Protein AF-A0A2V9NDZ5-F1 (afdb_monomer)

Radius of gyration: 29.3 Å; Cα contacts (8 Å, |Δi|>4): 10; chains: 1; bounding box: 51×50×91 Å

pLDDT: mean 80.44, std 17.7, range [42.62, 98.31]

Nearest PDB structures (foldseek):
  4bl1-assembly1_A  TM=5.912E-01  e=5.928E+00  Homo sapiens

Solvent-accessible surface area (backbone atoms only — not comparable to full-atom values): 5731 Å² total; per-residue (Å²): 139,84,82,84,82,79,80,84,74,78,75,78,76,74,71,75,74,84,70,71,77,64,75,78,80,81,80,81,88,82,89,71,55,72,68,57,45,52,52,50,51,52,53,15,55,76,69,73,42,54,59,70,58,40,52,51,52,54,51,50,52,54,47,51,54,52,52,51,55,51,53,54,53,49,54,52,51,53,55,52,51,56,53,54,61,64,72,76,111

Mean predicted aligned error: 14.03 Å

Structure (mmCIF, N/CA/C/O backbone):
data_AF-A0A2V9NDZ5-F1
#
_entry.id   AF-A0A2V9NDZ5-F1
#
loop_
_atom_site.group_PDB
_atom_site.id
_atom_site.type_symbol
_atom_site.label_atom_id
_atom_site.label_alt_id
_atom_site.label_comp_id
_atom_site.label_asym_id
_atom_site.label_entity_id
_atom_site.label_seq_id
_atom_site.pdbx_PDB_ins_code
_atom_site.Cartn_x
_atom_site.Cartn_y
_atom_site.Cartn_z
_atom_site.occupancy
_atom_site.B_iso_or_equiv
_atom_site.auth_seq_id
_atom_site.auth_comp_id
_atom_site.auth_asym_id
_atom_site.auth_atom_id
_atom_site.pdbx_PDB_model_num
ATOM 1 N N . MET A 1 1 ? 16.785 -21.310 -67.428 1.00 42.62 1 MET A N 1
ATOM 2 C CA . MET A 1 1 ? 16.124 -19.990 -67.468 1.00 42.62 1 MET A CA 1
ATOM 3 C C . MET A 1 1 ? 14.895 -20.033 -66.576 1.00 42.62 1 MET A C 1
ATOM 5 O O . MET A 1 1 ? 14.068 -20.915 -66.742 1.00 42.62 1 MET A O 1
ATOM 9 N N . LEU A 1 2 ? 14.876 -19.148 -65.582 1.00 48.25 2 LEU A N 1
ATOM 10 C CA . LEU A 1 2 ? 13.862 -18.947 -64.536 1.00 48.25 2 LEU A CA 1
ATOM 11 C C . LEU A 1 2 ? 12.742 -1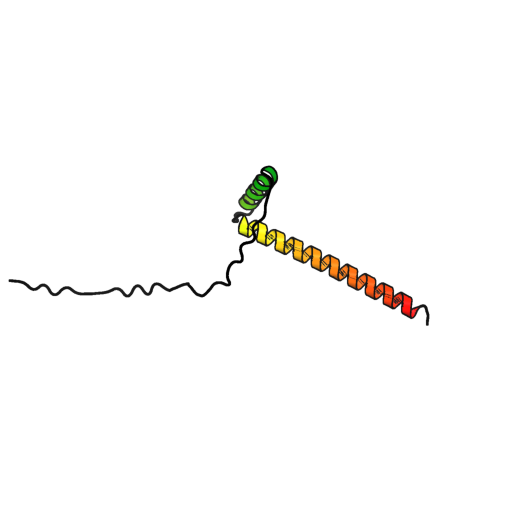8.016 -65.069 1.00 48.25 2 LEU A C 1
ATOM 13 O O . LEU A 1 2 ? 13.039 -17.234 -65.972 1.00 48.25 2 LEU A O 1
ATOM 17 N N . PRO A 1 3 ? 11.497 -18.063 -64.542 1.00 51.97 3 PRO A N 1
ATOM 18 C CA . PRO A 1 3 ? 11.267 -17.586 -63.177 1.00 51.97 3 PRO A CA 1
ATOM 19 C C . PRO A 1 3 ? 10.320 -18.436 -62.319 1.00 51.97 3 PRO A C 1
ATOM 21 O O . PRO A 1 3 ? 9.186 -18.727 -62.688 1.00 51.97 3 PRO A O 1
ATOM 24 N N . PHE A 1 4 ? 10.770 -18.734 -61.096 1.00 58.84 4 PHE A N 1
ATOM 25 C CA . PHE A 1 4 ? 9.878 -18.994 -59.971 1.00 58.84 4 PHE A CA 1
ATOM 26 C C . PHE A 1 4 ? 9.259 -17.663 -59.538 1.00 58.84 4 PHE A C 1
ATOM 28 O O . PHE A 1 4 ? 9.968 -16.739 -59.136 1.00 58.84 4 PHE A O 1
ATOM 35 N N . ALA A 1 5 ? 7.936 -17.561 -59.632 1.00 62.28 5 ALA A N 1
ATOM 36 C CA . ALA A 1 5 ? 7.189 -16.439 -59.089 1.00 62.28 5 ALA A CA 1
ATOM 37 C C . ALA A 1 5 ? 7.242 -16.486 -57.553 1.00 62.28 5 ALA A C 1
ATOM 39 O O . ALA A 1 5 ? 6.787 -17.443 -56.925 1.00 62.28 5 ALA A O 1
ATOM 40 N N . VAL A 1 6 ? 7.809 -15.448 -56.941 1.00 59.78 6 VAL A N 1
ATOM 41 C CA . VAL A 1 6 ? 7.837 -15.271 -55.487 1.00 59.78 6 VAL A CA 1
ATOM 42 C C . VAL A 1 6 ? 6.420 -14.936 -55.016 1.00 59.78 6 VAL A C 1
ATOM 44 O O . VAL A 1 6 ? 5.899 -13.863 -55.315 1.00 59.78 6 VAL A O 1
ATOM 47 N N . MET A 1 7 ? 5.777 -15.836 -54.264 1.00 57.81 7 MET A N 1
ATOM 48 C CA . MET A 1 7 ? 4.540 -15.499 -53.554 1.00 57.81 7 MET A CA 1
ATOM 49 C C . MET A 1 7 ? 4.852 -14.532 -52.403 1.00 57.81 7 MET A C 1
ATOM 51 O O . MET A 1 7 ? 5.279 -14.950 -51.328 1.00 57.81 7 MET A O 1
ATOM 55 N N . ALA A 1 8 ? 4.580 -13.243 -52.592 1.00 63.81 8 ALA A N 1
ATOM 56 C CA . ALA A 1 8 ? 4.509 -12.284 -51.496 1.00 63.81 8 ALA A CA 1
ATOM 57 C C . ALA A 1 8 ? 3.200 -12.489 -50.716 1.00 63.81 8 ALA A C 1
ATOM 59 O O . ALA A 1 8 ? 2.175 -11.883 -51.016 1.00 63.81 8 ALA A O 1
ATOM 60 N N . LYS A 1 9 ? 3.219 -13.358 -49.701 1.00 59.06 9 LYS A N 1
ATOM 61 C CA . LYS A 1 9 ? 2.196 -13.350 -48.647 1.00 59.06 9 LYS A CA 1
ATOM 62 C C . LYS A 1 9 ? 2.738 -12.548 -47.473 1.00 59.06 9 LYS A C 1
ATOM 64 O O . LYS A 1 9 ? 3.272 -13.105 -46.518 1.00 59.06 9 LYS A O 1
ATOM 69 N N . THR A 1 10 ? 2.613 -11.227 -47.547 1.00 57.91 10 THR A N 1
ATOM 70 C CA . THR A 1 10 ? 2.709 -10.367 -46.368 1.00 57.91 10 THR A CA 1
ATOM 71 C C . THR A 1 10 ? 1.553 -10.744 -45.454 1.00 57.91 10 THR A C 1
ATOM 73 O O . THR A 1 10 ? 0.420 -10.310 -45.642 1.00 57.91 10 THR A O 1
ATOM 76 N N . VAL A 1 11 ? 1.829 -11.601 -44.470 1.00 58.2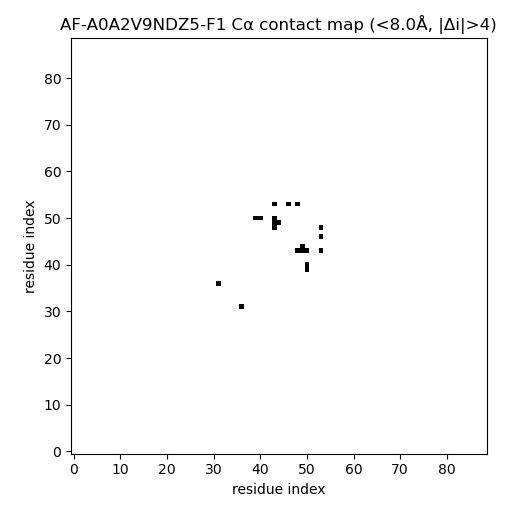2 11 VAL A N 1
ATOM 77 C CA . VAL A 1 11 ? 0.945 -11.767 -43.321 1.00 58.22 11 VAL A CA 1
ATOM 78 C C . VAL A 1 11 ? 0.837 -10.381 -42.718 1.00 58.22 11 VAL A C 1
ATOM 80 O O . VAL A 1 11 ? 1.801 -9.864 -42.152 1.00 58.22 11 VAL A O 1
ATOM 83 N N . THR A 1 12 ? -0.312 -9.741 -42.915 1.00 58.41 12 THR A N 1
ATOM 84 C CA . THR A 1 12 ? -0.665 -8.512 -42.227 1.00 58.41 12 THR A CA 1
ATOM 85 C C . THR A 1 12 ? -0.662 -8.858 -40.746 1.00 58.41 12 THR A C 1
ATOM 87 O O . THR A 1 12 ? -1.655 -9.324 -40.187 1.00 58.41 12 THR A O 1
ATOM 90 N N . SER A 1 13 ? 0.497 -8.688 -40.107 1.00 51.50 13 SER A N 1
ATOM 91 C CA . SER A 1 13 ? 0.592 -8.594 -38.666 1.00 51.50 13 SER A CA 1
ATOM 92 C C . SER A 1 13 ? -0.210 -7.358 -38.330 1.00 51.50 13 SER A C 1
ATOM 94 O O . SER A 1 13 ? 0.277 -6.227 -38.349 1.00 51.50 13 SER A O 1
ATOM 96 N N . THR A 1 14 ? -1.495 -7.580 -38.085 1.00 57.72 14 THR A N 1
ATOM 97 C CA . THR A 1 14 ? -2.349 -6.630 -37.405 1.00 57.72 14 THR A CA 1
ATOM 98 C C . THR A 1 14 ? -1.825 -6.633 -35.978 1.00 57.72 14 THR A C 1
ATOM 100 O O . THR A 1 14 ? -2.406 -7.238 -35.076 1.00 57.72 14 THR A O 1
ATOM 103 N N . ALA A 1 15 ? -0.648 -6.029 -35.789 1.00 53.06 15 ALA A N 1
ATOM 104 C CA . ALA A 1 15 ? -0.125 -5.652 -34.505 1.00 53.06 15 ALA A CA 1
ATOM 105 C C . ALA A 1 15 ? -1.192 -4.726 -33.945 1.00 53.06 15 ALA A C 1
ATOM 107 O O . ALA A 1 15 ? -1.286 -3.548 -34.288 1.00 53.06 15 ALA A O 1
ATOM 108 N N . ARG A 1 16 ? -2.083 -5.335 -33.165 1.00 58.56 16 ARG A N 1
ATOM 109 C CA . ARG A 1 16 ? -3.116 -4.706 -32.371 1.00 58.56 16 ARG A CA 1
ATOM 110 C C . ARG A 1 16 ? -2.369 -3.690 -31.524 1.00 58.56 16 ARG A C 1
ATOM 112 O O . ARG A 1 16 ? -1.849 -4.043 -30.468 1.00 58.56 16 ARG A O 1
ATOM 119 N N . ARG A 1 17 ? -2.252 -2.456 -32.026 1.00 55.06 17 ARG A N 1
ATOM 120 C CA . ARG A 1 17 ? -1.701 -1.308 -31.314 1.00 55.06 17 ARG A CA 1
ATOM 121 C C . ARG A 1 17 ? -2.589 -1.107 -30.092 1.00 55.06 17 ARG A C 1
ATOM 123 O O . ARG A 1 17 ? -3.518 -0.306 -30.094 1.00 55.06 17 ARG A O 1
ATOM 130 N N . ARG A 1 18 ? -2.314 -1.851 -29.018 1.00 58.16 18 ARG A N 1
ATOM 131 C CA . ARG A 1 18 ? -2.718 -1.523 -27.652 1.00 58.16 18 ARG A CA 1
ATOM 132 C C . ARG A 1 18 ? -1.869 -0.335 -27.201 1.00 58.16 18 ARG A C 1
ATOM 134 O O . ARG A 1 1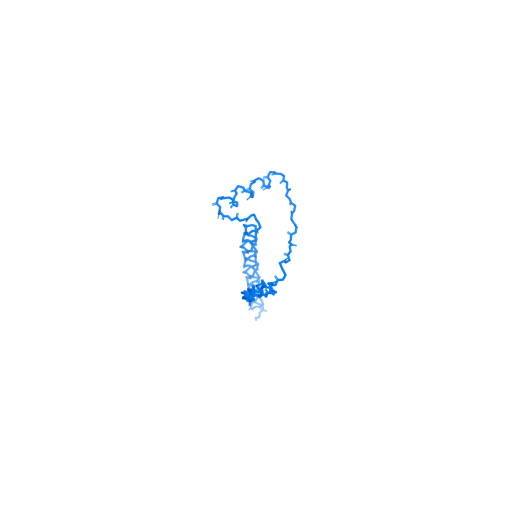8 ? -1.147 -0.401 -26.222 1.00 58.16 18 ARG A O 1
ATOM 141 N N . SER A 1 19 ? -1.953 0.756 -27.946 1.00 53.59 19 SER A N 1
ATOM 142 C CA . SER A 1 19 ? -1.622 2.089 -27.474 1.00 53.59 19 SER A CA 1
ATOM 143 C C . SER A 1 19 ? -2.912 2.903 -27.488 1.00 53.59 19 SER A C 1
ATOM 145 O O . SER A 1 19 ? -2.950 4.043 -27.941 1.00 53.59 19 SER A O 1
ATOM 147 N N . ARG A 1 20 ? -4.010 2.307 -27.000 1.00 52.00 20 ARG A N 1
ATOM 148 C CA . ARG A 1 20 ? -5.046 3.114 -26.365 1.00 52.00 20 ARG A CA 1
ATOM 149 C C . ARG A 1 20 ? -4.376 3.678 -25.132 1.00 52.00 20 ARG A C 1
ATOM 151 O O . ARG A 1 20 ? -4.235 2.951 -24.159 1.00 52.00 20 ARG A O 1
ATOM 158 N N . LEU A 1 21 ? -3.844 4.886 -25.292 1.00 51.44 21 LEU A N 1
ATOM 159 C CA . LEU A 1 21 ? -3.664 5.932 -24.297 1.00 51.44 21 LEU A CA 1
ATOM 160 C C . LEU A 1 21 ? -4.207 5.518 -22.920 1.00 51.44 21 LEU A C 1
ATOM 162 O O . LEU A 1 21 ? -5.299 5.910 -22.520 1.00 51.44 21 LEU A O 1
ATOM 166 N N . SER A 1 22 ? -3.485 4.649 -22.215 1.00 58.62 22 SER A N 1
ATOM 167 C CA . SER A 1 22 ? -3.792 4.374 -20.820 1.00 58.62 22 SER A CA 1
ATOM 168 C C . SER A 1 22 ? -3.522 5.692 -20.106 1.00 58.62 22 SER A C 1
ATOM 170 O O . SER A 1 22 ? -2.450 6.258 -20.360 1.00 58.62 22 SER A O 1
ATOM 172 N N . PRO A 1 23 ? -4.473 6.214 -19.307 1.00 53.94 23 PRO A N 1
ATOM 173 C CA . PRO A 1 23 ? -4.336 7.517 -18.666 1.00 53.94 23 PRO A CA 1
ATOM 174 C C . PRO A 1 23 ? -2.953 7.566 -18.035 1.00 53.94 23 PRO A C 1
ATOM 176 O O . PRO A 1 23 ? -2.553 6.586 -17.397 1.00 53.94 23 PRO A O 1
ATOM 179 N N . SER A 1 24 ? -2.182 8.610 -18.358 1.00 58.34 24 SER A N 1
ATOM 180 C CA . SER A 1 24 ? -0.753 8.636 -18.062 1.00 58.34 24 SER A CA 1
ATOM 181 C C . SER A 1 24 ? -0.558 8.233 -16.606 1.00 58.34 24 SER A C 1
ATOM 183 O O . SER A 1 24 ? -1.142 8.821 -15.693 1.00 58.34 24 SER A O 1
ATOM 185 N N . LYS A 1 25 ? 0.173 7.137 -16.391 1.00 67.00 25 LYS A N 1
ATOM 186 C CA . LYS A 1 25 ? 0.496 6.687 -15.043 1.00 67.00 25 LYS A CA 1
ATOM 187 C C . LYS A 1 25 ? 1.370 7.787 -14.455 1.00 67.00 25 LYS A C 1
ATOM 189 O O . LYS A 1 25 ? 2.558 7.846 -14.760 1.00 67.00 25 LYS A O 1
ATOM 194 N N . LYS A 1 26 ? 0.773 8.707 -13.696 1.00 80.94 26 LYS A N 1
ATOM 195 C CA . LYS A 1 26 ? 1.525 9.706 -12.943 1.00 80.94 26 LYS A CA 1
ATOM 196 C C . LYS A 1 26 ? 2.328 8.928 -11.910 1.00 80.94 26 LYS A C 1
ATOM 198 O O . LYS A 1 26 ? 1.754 8.318 -11.012 1.00 80.94 26 LYS A O 1
ATOM 203 N N . ALA A 1 27 ? 3.637 8.863 -12.116 1.00 82.25 27 ALA A N 1
ATO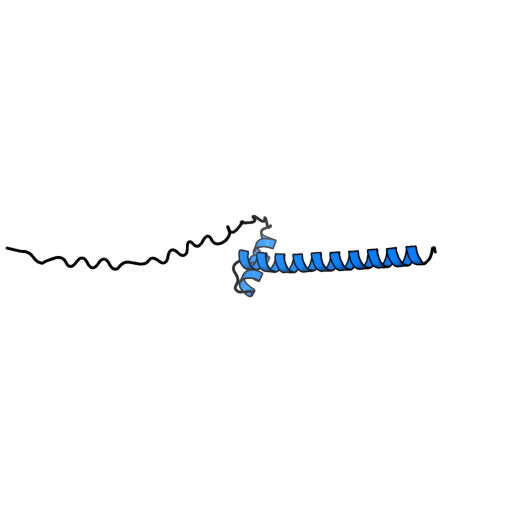M 204 C CA . ALA A 1 27 ? 4.532 8.208 -11.184 1.00 82.25 27 ALA A CA 1
ATOM 205 C C . ALA A 1 27 ? 4.741 9.132 -9.981 1.00 82.25 27 ALA A C 1
ATOM 207 O O . ALA A 1 27 ? 5.125 10.288 -10.148 1.00 82.25 27 ALA A O 1
ATOM 208 N N . THR A 1 28 ? 4.492 8.612 -8.783 1.00 87.12 28 THR A N 1
ATOM 209 C CA . THR A 1 28 ? 4.836 9.283 -7.528 1.00 87.12 28 THR A CA 1
ATOM 210 C C . THR A 1 28 ? 6.147 8.697 -7.028 1.00 87.12 28 THR A C 1
ATOM 212 O O . THR A 1 28 ? 6.263 7.480 -6.879 1.00 87.12 28 THR A O 1
ATOM 215 N N . LEU A 1 29 ? 7.135 9.555 -6.784 1.00 9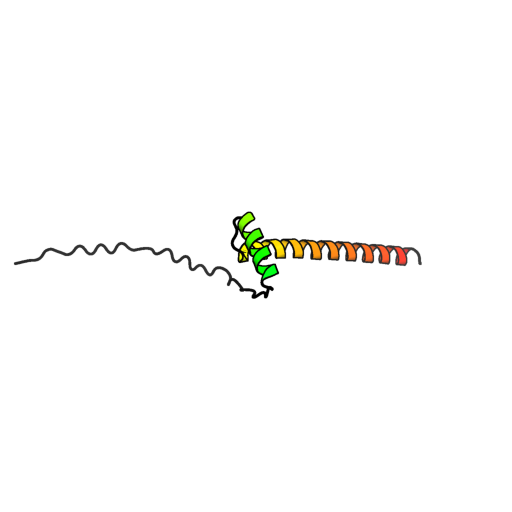1.62 29 LEU A N 1
ATOM 216 C CA . LEU A 1 29 ? 8.390 9.168 -6.145 1.00 91.62 29 LEU A CA 1
ATOM 217 C C . LEU A 1 29 ? 8.240 9.334 -4.632 1.00 91.62 29 LEU A C 1
ATOM 219 O O . LEU A 1 29 ? 7.771 10.370 -4.168 1.00 91.62 29 LEU A O 1
ATOM 223 N N . VAL A 1 30 ? 8.626 8.305 -3.881 1.00 91.56 30 VAL A N 1
ATOM 224 C CA . VAL A 1 30 ? 8.591 8.284 -2.414 1.00 91.56 30 VAL A CA 1
ATOM 225 C C . VAL A 1 30 ? 9.939 7.776 -1.923 1.00 91.56 30 VAL A C 1
ATOM 227 O O . VAL A 1 30 ? 10.502 6.848 -2.508 1.00 91.56 30 VAL A O 1
ATOM 230 N N . TYR A 1 31 ? 10.453 8.398 -0.869 1.00 95.25 31 TYR A N 1
ATOM 231 C CA . TYR A 1 31 ? 11.721 8.036 -0.252 1.00 95.25 31 TYR A CA 1
ATOM 232 C C . TYR A 1 31 ? 11.465 7.180 0.984 1.00 95.25 31 TYR A C 1
ATOM 234 O O . TYR A 1 31 ? 10.549 7.461 1.753 1.00 95.25 31 TYR A O 1
ATOM 242 N N . PHE A 1 32 ? 12.288 6.151 1.153 1.00 95.19 32 PHE A N 1
ATOM 243 C CA . PHE A 1 32 ? 12.284 5.258 2.303 1.00 95.19 32 PHE A CA 1
ATOM 244 C C . PHE A 1 32 ? 13.706 5.151 2.834 1.00 95.19 32 PHE A C 1
ATOM 246 O O . PHE A 1 32 ? 14.669 5.194 2.063 1.00 95.19 32 PHE A O 1
ATOM 253 N N . THR A 1 33 ? 13.832 4.951 4.136 1.00 98.31 33 THR A N 1
ATOM 254 C CA . THR A 1 33 ? 15.043 4.373 4.712 1.00 98.31 33 THR A CA 1
ATOM 255 C C . THR A 1 33 ? 15.208 2.926 4.241 1.00 98.31 33 THR A C 1
ATOM 257 O O . THR A 1 33 ? 14.273 2.290 3.743 1.00 98.31 33 THR A O 1
ATOM 260 N N . GLU A 1 34 ? 16.405 2.371 4.412 1.00 98.00 34 GLU A N 1
ATOM 261 C CA . GLU A 1 34 ? 16.673 0.980 4.039 1.00 98.00 34 GLU A CA 1
ATOM 262 C C . GLU A 1 34 ? 15.777 -0.005 4.808 1.00 98.00 34 GLU A C 1
ATOM 264 O O . GLU A 1 34 ? 15.213 -0.924 4.215 1.00 98.00 34 GLU A O 1
ATOM 269 N N . GLN A 1 35 ? 15.576 0.235 6.107 1.00 98.06 35 GLN A N 1
ATOM 270 C CA . GLN A 1 35 ? 14.732 -0.600 6.966 1.00 98.06 35 GLN A CA 1
ATOM 271 C C . GLN A 1 35 ? 13.263 -0.568 6.522 1.00 98.06 35 GLN A C 1
ATOM 273 O O . GLN A 1 35 ? 12.635 -1.618 6.371 1.00 98.06 35 GLN A O 1
ATOM 278 N N . GLU A 1 36 ? 12.722 0.621 6.243 1.00 97.62 36 GLU A N 1
ATOM 279 C CA . GLU A 1 36 ? 11.355 0.767 5.730 1.00 97.62 36 GLU A CA 1
ATOM 280 C C . GLU A 1 36 ? 11.197 0.079 4.373 1.00 97.62 36 GLU A C 1
ATOM 282 O O . GLU A 1 36 ? 10.198 -0.601 4.133 1.00 97.62 36 GLU A O 1
ATOM 287 N N . ARG A 1 37 ? 12.198 0.194 3.490 1.00 97.00 37 ARG A N 1
ATOM 288 C CA . ARG A 1 37 ? 12.157 -0.459 2.182 1.00 97.00 37 ARG A CA 1
ATOM 289 C C . ARG A 1 37 ? 12.132 -1.980 2.304 1.00 97.00 37 ARG A C 1
ATOM 291 O O . ARG A 1 37 ? 11.339 -2.620 1.619 1.00 97.00 37 ARG A O 1
ATOM 298 N N . GLN A 1 38 ? 12.962 -2.554 3.172 1.00 97.94 38 GLN A N 1
ATOM 299 C CA . GLN A 1 38 ? 12.984 -3.999 3.405 1.00 97.94 38 GLN A CA 1
ATOM 300 C C . GLN A 1 38 ? 11.635 -4.505 3.930 1.00 97.94 38 GLN A C 1
ATOM 302 O O . GLN A 1 38 ? 11.137 -5.522 3.446 1.00 97.94 38 GLN A O 1
ATOM 307 N N . LEU A 1 39 ? 11.016 -3.774 4.861 1.00 97.94 39 LEU A N 1
ATOM 308 C CA . LEU A 1 39 ? 9.691 -4.101 5.390 1.00 97.94 39 LEU A CA 1
ATOM 309 C C . LEU A 1 39 ? 8.630 -4.076 4.282 1.00 97.94 39 LEU A C 1
ATOM 311 O O . LEU A 1 39 ? 7.884 -5.042 4.114 1.00 97.94 39 LEU A O 1
ATOM 315 N N . VAL A 1 40 ? 8.590 -3.002 3.487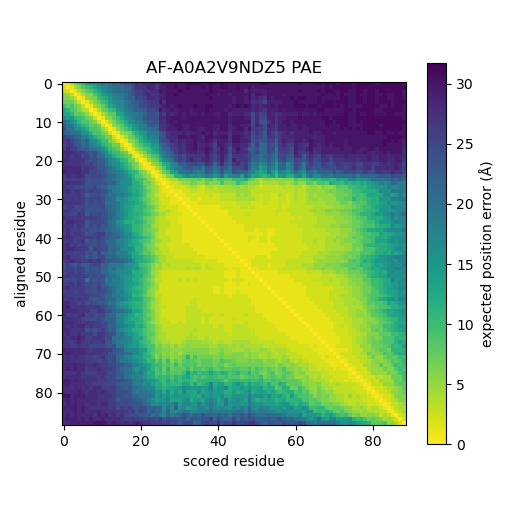 1.00 96.88 40 VAL A N 1
ATOM 316 C CA . VAL A 1 40 ? 7.639 -2.859 2.373 1.00 96.88 40 VAL A CA 1
ATOM 317 C C . VAL A 1 40 ? 7.841 -3.953 1.321 1.00 96.88 40 VAL A C 1
ATOM 319 O O . VAL A 1 40 ? 6.863 -4.517 0.830 1.00 96.88 40 VAL A O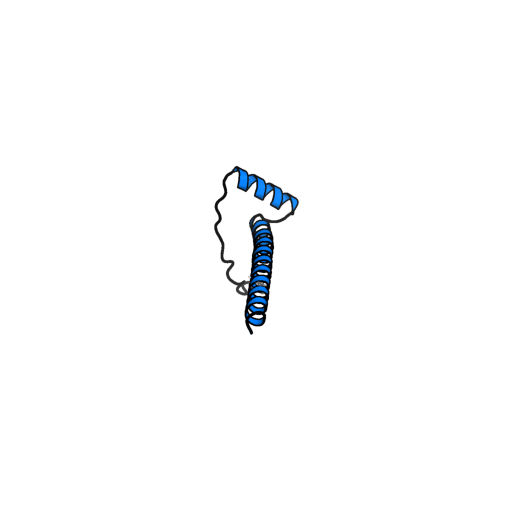 1
ATOM 322 N N . ASP A 1 41 ? 9.088 -4.299 0.998 1.00 97.31 41 ASP A N 1
ATOM 323 C CA . ASP A 1 41 ? 9.400 -5.355 0.033 1.00 97.31 41 ASP A CA 1
ATOM 324 C C . ASP A 1 41 ? 8.955 -6.738 0.536 1.00 97.31 41 ASP A C 1
ATOM 326 O O . ASP A 1 41 ? 8.409 -7.527 -0.240 1.00 97.31 41 ASP A O 1
ATOM 330 N N . GLN A 1 42 ? 9.140 -7.039 1.825 1.00 97.94 42 GLN A N 1
ATOM 331 C CA . GLN A 1 42 ? 8.645 -8.278 2.433 1.00 97.94 42 GLN A CA 1
ATOM 332 C C . GLN A 1 42 ? 7.114 -8.344 2.403 1.00 97.94 42 GLN A C 1
ATOM 334 O O . GLN A 1 42 ? 6.555 -9.351 1.965 1.00 97.94 42 GLN A O 1
ATOM 339 N N . ALA A 1 43 ? 6.433 -7.263 2.787 1.00 97.62 43 ALA A N 1
ATOM 340 C CA . ALA A 1 43 ? 4.975 -7.194 2.768 1.00 97.62 43 ALA A CA 1
ATOM 341 C C . ALA A 1 43 ? 4.408 -7.350 1.344 1.00 97.62 43 ALA A C 1
ATOM 343 O O . ALA A 1 43 ? 3.504 -8.154 1.116 1.00 97.62 43 ALA A O 1
ATOM 344 N N . ALA A 1 44 ? 4.998 -6.672 0.353 1.00 97.56 44 ALA A N 1
ATOM 345 C CA . ALA A 1 44 ? 4.594 -6.795 -1.047 1.00 97.56 44 ALA A CA 1
ATOM 346 C C . ALA A 1 44 ? 4.768 -8.227 -1.587 1.00 97.56 44 ALA A C 1
ATOM 348 O O . ALA A 1 44 ? 3.929 -8.711 -2.355 1.00 97.56 44 ALA A O 1
ATOM 349 N N . ARG A 1 45 ? 5.833 -8.928 -1.166 1.00 97.62 45 ARG A N 1
ATOM 350 C CA . ARG A 1 45 ? 6.064 -10.341 -1.511 1.00 97.62 45 ARG A CA 1
ATOM 351 C C . ARG A 1 45 ? 5.001 -11.260 -0.915 1.00 97.62 45 ARG A C 1
ATOM 353 O O . ARG A 1 45 ? 4.517 -12.133 -1.633 1.00 97.62 45 ARG A O 1
ATOM 360 N N . LEU A 1 46 ? 4.625 -11.059 0.350 1.00 98.00 46 LEU A N 1
ATOM 361 C CA . LEU A 1 46 ? 3.567 -11.838 1.007 1.00 98.00 46 LEU A CA 1
ATOM 362 C C . LEU A 1 46 ? 2.217 -11.667 0.295 1.00 98.00 46 LEU A C 1
ATOM 364 O O . LEU A 1 46 ? 1.522 -12.647 0.044 1.00 98.00 46 LEU A O 1
ATOM 368 N N . GLU A 1 47 ? 1.915 -10.445 -0.141 1.00 96.06 47 GLU A N 1
ATOM 369 C CA . GLU A 1 47 ? 0.729 -10.099 -0.936 1.00 96.06 47 GLU A CA 1
ATOM 370 C C . GLU A 1 47 ? 0.795 -10.561 -2.405 1.00 96.06 47 GLU A C 1
ATOM 372 O O . GLU A 1 47 ? -0.176 -10.416 -3.147 1.00 96.06 47 GLU A O 1
ATOM 377 N N . ARG A 1 48 ? 1.933 -11.109 -2.862 1.00 96.69 48 ARG A N 1
ATOM 378 C CA . ARG A 1 48 ? 2.192 -11.484 -4.267 1.00 96.69 48 ARG A CA 1
ATOM 379 C C . ARG A 1 48 ? 1.951 -10.330 -5.254 1.00 96.69 48 ARG A C 1
ATOM 381 O O . ARG A 1 48 ? 1.458 -10.538 -6.365 1.00 96.69 48 ARG A O 1
ATOM 388 N N . ARG A 1 49 ? 2.305 -9.103 -4.863 1.00 93.94 49 ARG A N 1
ATOM 389 C CA . ARG A 1 49 ? 2.110 -7.876 -5.656 1.00 93.94 49 ARG A CA 1
ATOM 390 C C . ARG A 1 49 ? 3.437 -7.189 -5.958 1.00 93.94 49 ARG A C 1
ATOM 392 O O . ARG A 1 49 ? 4.424 -7.352 -5.247 1.00 93.94 49 ARG A O 1
ATOM 399 N N . SER A 1 50 ? 3.459 -6.368 -7.012 1.00 95.69 50 SER A N 1
ATOM 400 C CA . SER A 1 50 ? 4.565 -5.426 -7.196 1.00 95.69 50 SER A CA 1
ATOM 401 C C . SER A 1 50 ? 4.545 -4.381 -6.081 1.00 95.69 50 SER A C 1
ATOM 403 O O . SER A 1 50 ? 3.476 -3.981 -5.623 1.00 95.69 50 SER A O 1
ATOM 405 N N . ILE A 1 51 ? 5.717 -3.874 -5.705 1.00 94.69 51 ILE A N 1
ATOM 406 C CA . ILE A 1 51 ? 5.868 -2.852 -4.655 1.00 94.69 51 ILE A CA 1
ATOM 407 C C . ILE A 1 51 ? 5.008 -1.619 -4.948 1.00 94.69 51 ILE A C 1
ATOM 409 O O . ILE A 1 51 ? 4.311 -1.118 -4.074 1.00 94.69 51 ILE A O 1
ATOM 413 N N . SER A 1 52 ? 4.980 -1.172 -6.206 1.00 93.06 52 SER A N 1
ATOM 414 C CA . SER A 1 52 ? 4.142 -0.049 -6.634 1.00 93.06 52 SER A CA 1
ATOM 415 C C . SER A 1 52 ? 2.645 -0.310 -6.453 1.00 93.06 52 SER A C 1
ATOM 417 O O . SER A 1 52 ? 1.926 0.579 -6.009 1.00 93.06 52 SER A O 1
ATOM 419 N N . SER A 1 53 ? 2.170 -1.520 -6.771 1.00 94.12 53 SER A N 1
ATOM 420 C CA . SER A 1 53 ? 0.763 -1.890 -6.587 1.00 94.12 53 SER A CA 1
ATOM 421 C C . SER A 1 53 ? 0.418 -2.048 -5.112 1.00 94.12 53 SER A C 1
ATOM 423 O O . SER A 1 53 ? -0.676 -1.664 -4.713 1.00 94.12 53 SER A O 1
ATOM 425 N N . PHE A 1 54 ? 1.330 -2.617 -4.327 1.00 96.38 54 PHE A N 1
ATOM 426 C CA . PHE A 1 54 ? 1.171 -2.775 -2.890 1.00 96.38 54 PHE A CA 1
ATOM 427 C C . PHE A 1 54 ? 1.028 -1.408 -2.211 1.00 96.38 54 PHE A C 1
ATOM 429 O O . PHE A 1 54 ? 0.007 -1.144 -1.582 1.00 96.38 54 PHE A O 1
ATOM 436 N N . ILE A 1 55 ? 1.985 -0.501 -2.438 1.00 95.69 55 ILE A N 1
ATOM 437 C CA . ILE A 1 55 ? 1.955 0.856 -1.877 1.00 95.69 55 ILE A CA 1
ATOM 438 C C . ILE A 1 55 ? 0.686 1.594 -2.313 1.00 95.69 55 ILE A C 1
ATOM 440 O O . ILE A 1 55 ? 0.017 2.189 -1.477 1.00 95.69 55 ILE A O 1
ATOM 444 N N . ALA A 1 56 ? 0.328 1.544 -3.600 1.00 94.12 56 ALA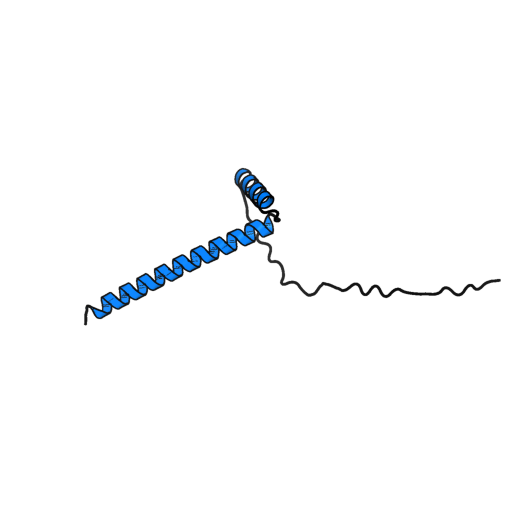 A N 1
ATOM 445 C CA . ALA A 1 56 ? -0.857 2.239 -4.098 1.00 94.12 56 ALA A CA 1
ATOM 446 C C . ALA A 1 56 ? -2.141 1.785 -3.388 1.00 94.12 56 ALA A C 1
ATOM 448 O O . ALA A 1 56 ? -2.938 2.629 -2.989 1.00 94.12 56 ALA A O 1
ATOM 449 N N . ASN A 1 57 ? -2.323 0.477 -3.193 1.00 95.00 57 ASN A N 1
ATOM 450 C CA . ASN A 1 57 ? -3.515 -0.055 -2.535 1.00 95.00 57 ASN A CA 1
ATOM 451 C C . ASN A 1 57 ? -3.593 0.373 -1.066 1.00 95.00 57 ASN A C 1
ATOM 453 O O . ASN A 1 57 ? -4.616 0.904 -0.646 1.00 95.00 57 ASN A O 1
ATOM 457 N N . ILE A 1 58 ? -2.496 0.212 -0.321 1.00 95.69 58 ILE A N 1
ATOM 458 C CA . ILE A 1 58 ? -2.437 0.581 1.100 1.00 95.69 58 ILE A CA 1
ATOM 459 C C . ILE A 1 58 ? -2.660 2.086 1.290 1.00 95.69 58 ILE A C 1
ATOM 461 O O . ILE A 1 58 ? -3.373 2.503 2.198 1.00 95.69 58 I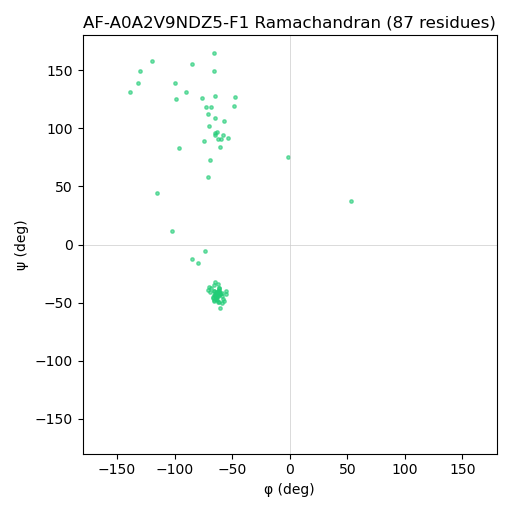LE A O 1
ATOM 465 N N . VAL A 1 59 ? -2.089 2.921 0.417 1.00 95.69 59 VAL A N 1
ATOM 466 C CA . VAL A 1 59 ? -2.276 4.378 0.477 1.00 95.69 59 VAL A CA 1
ATOM 467 C C . VAL A 1 59 ? -3.727 4.766 0.196 1.00 95.69 59 VAL A C 1
ATOM 469 O O . VAL A 1 59 ? -4.242 5.662 0.861 1.00 95.69 59 VAL A O 1
ATOM 472 N N . ILE A 1 60 ? -4.393 4.111 -0.760 1.00 96.19 60 ILE A N 1
ATOM 473 C CA . ILE A 1 60 ? -5.814 4.360 -1.051 1.00 96.19 60 ILE A CA 1
ATOM 474 C C . ILE A 1 60 ? -6.675 3.998 0.158 1.00 96.19 60 ILE A C 1
ATOM 476 O O . ILE A 1 60 ? -7.500 4.808 0.571 1.00 96.19 60 ILE A O 1
ATOM 480 N N . GLU A 1 61 ? -6.450 2.822 0.741 1.00 96.62 61 GLU A N 1
ATOM 481 C CA . GLU A 1 61 ? -7.176 2.355 1.923 1.00 96.62 61 GLU A CA 1
ATOM 482 C C . GLU A 1 61 ? -6.995 3.320 3.100 1.00 96.62 61 GLU A C 1
ATOM 484 O O . GLU A 1 61 ? -7.970 3.826 3.650 1.00 96.62 61 GLU A O 1
ATOM 489 N N . ALA A 1 62 ? -5.749 3.689 3.411 1.00 97.25 62 ALA A N 1
ATOM 490 C CA . ALA A 1 62 ? -5.452 4.641 4.475 1.00 97.25 62 ALA A CA 1
ATOM 491 C C . ALA A 1 62 ? -6.059 6.033 4.215 1.00 97.25 62 ALA A C 1
ATOM 493 O O . ALA A 1 62 ? -6.504 6.705 5.151 1.00 97.25 62 ALA A O 1
ATOM 494 N N . ALA A 1 63 ? -6.077 6.489 2.959 1.00 97.12 63 ALA A N 1
ATOM 495 C CA . ALA A 1 63 ? -6.664 7.771 2.589 1.00 97.12 63 ALA A CA 1
ATOM 496 C C . ALA A 1 63 ? -8.187 7.775 2.781 1.00 97.12 63 ALA A C 1
ATOM 498 O O . ALA A 1 63 ? -8.716 8.728 3.360 1.00 97.12 63 ALA A O 1
ATOM 499 N N . ASP A 1 64 ? -8.877 6.722 2.342 1.00 97.31 64 ASP A N 1
ATOM 500 C CA . ASP A 1 64 ? -10.327 6.581 2.505 1.00 97.31 64 ASP A CA 1
ATOM 501 C C . ASP A 1 64 ? -10.728 6.583 3.987 1.00 97.31 64 ASP A C 1
ATOM 503 O O . ASP A 1 64 ? -11.623 7.316 4.420 1.00 97.31 64 ASP A O 1
ATOM 507 N N . ASP A 1 65 ? -9.951 5.873 4.798 1.00 97.38 65 ASP A N 1
ATOM 508 C CA . ASP A 1 65 ? -10.068 5.834 6.249 1.00 97.38 65 ASP A CA 1
ATOM 509 C C . ASP A 1 65 ? -9.968 7.226 6.895 1.00 97.38 65 ASP A C 1
ATOM 511 O O . ASP A 1 65 ? -10.793 7.624 7.728 1.00 97.38 65 ASP A O 1
ATOM 515 N N . ILE A 1 66 ? -8.951 8.005 6.511 1.00 96.62 66 ILE A N 1
ATOM 516 C CA . ILE A 1 66 ? -8.731 9.362 7.030 1.00 96.62 66 ILE A CA 1
ATOM 517 C C . ILE A 1 66 ? -9.882 10.289 6.629 1.00 96.62 66 ILE A C 1
ATOM 519 O O . ILE A 1 66 ? -10.378 11.055 7.466 1.00 96.62 66 ILE A O 1
ATOM 523 N N . LEU A 1 67 ? -10.312 10.229 5.367 1.00 95.69 67 LEU A N 1
ATOM 524 C CA . LEU A 1 67 ? -11.399 11.058 4.847 1.00 95.69 67 LEU A CA 1
ATOM 525 C C . LEU A 1 67 ? -12.722 10.729 5.540 1.00 95.69 67 LEU A C 1
ATOM 527 O O . LEU A 1 67 ? -13.435 11.638 5.979 1.00 95.69 67 LEU A O 1
ATOM 531 N N . THR A 1 68 ? -13.011 9.445 5.731 1.00 95.62 68 THR A N 1
ATOM 532 C CA . THR A 1 68 ? -14.212 8.975 6.423 1.00 95.62 68 THR A CA 1
ATOM 533 C C . THR A 1 68 ? -14.241 9.447 7.874 1.00 95.62 68 THR A C 1
ATOM 535 O O . THR A 1 68 ? -15.222 10.069 8.301 1.00 95.62 68 THR A O 1
ATOM 538 N N . ARG A 1 69 ? -13.143 9.264 8.623 1.00 94.06 69 ARG A N 1
ATOM 539 C CA . ARG A 1 69 ? -13.027 9.753 10.010 1.00 94.06 69 ARG A CA 1
ATOM 540 C C . ARG A 1 69 ? -13.205 11.270 10.102 1.00 94.06 69 ARG A C 1
ATOM 542 O O . ARG A 1 69 ? -13.889 11.768 11.000 1.00 94.06 69 ARG A O 1
ATOM 549 N N . ARG A 1 70 ? -12.626 12.029 9.165 1.00 93.56 70 ARG A N 1
ATOM 550 C CA . ARG A 1 70 ? -12.748 13.495 9.136 1.00 93.56 70 ARG A CA 1
ATOM 551 C C . ARG A 1 70 ? -14.185 13.945 8.876 1.00 93.56 70 ARG A C 1
ATOM 553 O O . ARG A 1 70 ? -14.676 14.836 9.569 1.00 93.56 70 ARG A O 1
ATOM 560 N N . ASN A 1 71 ? -14.870 13.304 7.935 1.00 92.25 71 ASN A N 1
ATOM 561 C CA . ASN A 1 71 ? -16.259 13.617 7.605 1.00 92.25 71 ASN A CA 1
ATOM 562 C C . ASN A 1 71 ? -17.205 13.340 8.779 1.00 92.25 71 ASN A C 1
ATOM 564 O O . ASN A 1 71 ? -18.080 14.156 9.072 1.00 92.25 71 ASN A O 1
ATOM 568 N N . GLN A 1 72 ? -17.007 12.232 9.496 1.00 90.94 72 GLN A N 1
ATOM 569 C CA . GLN A 1 72 ? -17.784 11.921 10.700 1.00 90.94 72 GLN A CA 1
ATOM 570 C C . GLN A 1 72 ? -17.570 12.968 11.800 1.00 90.94 72 GLN A C 1
ATOM 572 O O . GLN A 1 72 ? -18.536 13.454 12.391 1.00 90.94 72 GLN A O 1
ATOM 577 N N . ARG A 1 73 ? -16.316 13.377 12.031 1.00 90.19 73 ARG A N 1
ATOM 578 C CA . ARG A 1 73 ? -15.985 14.410 13.020 1.00 90.19 73 ARG A CA 1
ATOM 579 C C . ARG A 1 73 ? -16.635 15.756 12.697 1.00 90.19 73 ARG A C 1
ATOM 581 O O . ARG A 1 73 ? -17.098 16.441 13.607 1.00 90.19 73 ARG A O 1
ATOM 588 N N . ASN A 1 74 ? -16.685 16.129 11.420 1.00 89.44 74 ASN A N 1
ATOM 589 C CA . ASN A 1 74 ? -17.338 17.363 10.985 1.00 89.44 74 ASN A CA 1
ATOM 590 C C . ASN A 1 74 ? -18.854 17.304 11.221 1.00 89.44 74 ASN A C 1
ATOM 592 O O . ASN A 1 74 ? -19.387 18.177 11.897 1.00 89.44 74 ASN A O 1
ATOM 596 N N . LYS A 1 75 ? -19.521 16.211 10.821 1.00 85.38 75 LYS A N 1
ATOM 597 C CA . LYS A 1 75 ? -20.960 16.012 11.086 1.00 85.38 75 LYS A CA 1
ATOM 598 C C . LYS A 1 75 ? -21.307 16.106 12.579 1.00 85.38 75 LYS A C 1
ATOM 600 O O . LYS A 1 75 ? -22.317 16.703 12.953 1.00 85.38 75 LYS A O 1
ATOM 605 N N . GLN A 1 76 ? -20.465 15.551 13.453 1.00 83.31 76 GLN A N 1
ATOM 606 C CA . GLN A 1 76 ? -20.650 15.661 14.905 1.00 83.31 76 GLN A CA 1
ATOM 607 C C . GLN A 1 76 ? -20.546 17.110 15.398 1.00 83.31 76 GLN A C 1
ATOM 609 O O . GLN A 1 76 ? -21.360 17.537 16.214 1.00 83.31 76 GLN A O 1
ATOM 614 N N . ARG A 1 77 ? -19.585 17.887 14.888 1.00 79.69 77 ARG A N 1
ATOM 615 C CA . ARG A 1 77 ? -19.443 19.308 15.239 1.00 79.69 77 ARG A CA 1
ATOM 616 C C . ARG A 1 77 ? -20.647 20.131 14.794 1.00 79.69 77 ARG A C 1
ATOM 618 O O . ARG A 1 77 ? -21.160 20.904 15.597 1.00 79.69 77 ARG A O 1
ATOM 625 N N . ASP A 1 78 ? -21.129 19.907 13.577 1.00 84.12 78 ASP A N 1
ATOM 626 C CA . ASP A 1 78 ? -22.272 20.640 13.028 1.00 84.12 78 ASP A CA 1
ATOM 627 C C . ASP A 1 78 ? -23.552 20.327 13.818 1.00 84.12 78 ASP A C 1
ATOM 629 O O . ASP A 1 78 ? -24.285 21.226 14.226 1.00 84.12 78 ASP A O 1
ATOM 633 N N . SER A 1 79 ? -23.773 19.051 14.153 1.00 79.06 79 SER A N 1
ATOM 634 C CA . SER A 1 79 ? -24.907 18.646 14.996 1.00 79.06 79 SER A CA 1
ATOM 635 C C . SER A 1 79 ? -24.820 19.181 16.435 1.00 79.06 79 SER A C 1
ATOM 637 O O . SER A 1 79 ? -25.843 19.548 17.015 1.00 79.06 79 SER A O 1
ATOM 639 N N . ALA A 1 80 ? -23.620 19.291 17.016 1.00 74.25 80 ALA A N 1
ATOM 640 C CA . ALA A 1 80 ? -23.422 19.908 18.327 1.00 74.25 80 ALA A CA 1
ATOM 641 C C . ALA A 1 80 ? -23.645 21.432 18.298 1.00 74.25 80 ALA A C 1
ATOM 643 O O . ALA A 1 80 ? -24.209 21.985 19.244 1.00 74.25 80 ALA A O 1
ATOM 644 N N . ALA A 1 81 ? -23.249 22.106 17.215 1.00 75.00 81 ALA A N 1
ATOM 645 C CA . ALA A 1 81 ? -23.489 23.532 17.015 1.00 75.00 81 ALA A CA 1
ATOM 646 C C . ALA A 1 81 ? -24.988 23.838 16.848 1.00 75.00 81 ALA A C 1
ATOM 648 O O . ALA A 1 81 ? -25.503 24.708 17.550 1.00 75.00 81 ALA A O 1
ATOM 649 N N . SER A 1 82 ? -25.711 23.063 16.028 1.00 74.62 82 SER A N 1
ATOM 650 C CA . SER A 1 82 ? -27.170 23.204 15.873 1.00 74.62 82 SER A CA 1
ATOM 651 C C . SER A 1 82 ? -27.948 22.943 17.165 1.00 74.62 82 SER A C 1
ATOM 653 O O . SER A 1 82 ? -28.970 23.578 17.412 1.00 74.62 82 SER A O 1
ATOM 655 N N . ARG A 1 83 ? -27.483 22.029 18.027 1.00 73.81 83 ARG A N 1
ATOM 656 C CA . ARG A 1 83 ? -28.122 21.799 19.336 1.00 73.81 83 ARG A CA 1
ATOM 657 C C . ARG A 1 83 ? -27.935 22.982 20.282 1.00 73.81 83 ARG A C 1
ATOM 659 O O . ARG A 1 83 ? -28.859 23.318 21.011 1.00 73.81 83 ARG A O 1
ATOM 666 N N . ARG A 1 84 ? -26.765 23.627 20.257 1.00 70.94 84 ARG A N 1
ATOM 667 C CA . ARG A 1 84 ? -26.488 24.812 21.083 1.00 70.94 84 ARG A CA 1
ATOM 668 C C . ARG A 1 84 ? -27.296 26.026 20.633 1.00 70.94 84 ARG A C 1
ATOM 670 O O . ARG A 1 84 ? -27.841 26.708 21.488 1.00 70.94 84 ARG A O 1
ATOM 677 N N . SER A 1 85 ? -27.440 26.260 19.326 1.00 73.19 85 SER A N 1
ATOM 678 C CA . SER A 1 85 ? -28.260 27.376 18.828 1.00 73.19 85 SER A CA 1
ATOM 679 C C . SER A 1 85 ? -29.745 27.226 19.166 1.00 73.19 85 SER A C 1
ATOM 681 O O . SER A 1 85 ? -30.417 28.225 19.394 1.00 73.19 85 SER A O 1
ATOM 683 N N . ASN A 1 86 ? -30.254 25.992 19.230 1.00 70.50 86 ASN A N 1
ATOM 684 C CA . ASN A 1 86 ? -31.660 25.727 19.543 1.00 70.50 86 ASN A CA 1
ATOM 685 C C . ASN A 1 86 ? -31.981 25.794 21.045 1.00 70.50 86 ASN A C 1
ATOM 687 O O . ASN A 1 86 ? -33.150 25.890 21.390 1.00 70.50 86 ASN A O 1
ATOM 691 N N . LEU A 1 87 ? -30.976 25.746 21.927 1.00 65.38 87 LEU A N 1
ATOM 692 C CA . LEU A 1 87 ? -31.154 25.911 23.378 1.00 65.38 87 LEU A CA 1
ATOM 693 C C . LEU A 1 87 ? -31.157 27.382 23.827 1.00 65.38 87 LEU A C 1
ATOM 695 O O . LEU A 1 87 ? -31.464 27.664 24.980 1.00 65.38 87 LEU A O 1
ATOM 699 N N . SER A 1 88 ? -30.756 28.309 22.953 1.00 59.47 88 SER A N 1
ATOM 700 C CA . SER A 1 88 ? -30.679 29.751 23.240 1.00 59.47 88 SER A CA 1
ATOM 701 C C . SER A 1 88 ? -31.851 30.554 22.656 1.00 59.47 88 SER A C 1
ATOM 703 O O . SER A 1 88 ? -31.781 31.781 22.618 1.00 59.47 88 SER A O 1
ATOM 705 N N . ARG A 1 89 ? -32.897 29.873 22.178 1.00 53.78 89 ARG A N 1
ATOM 706 C CA . ARG A 1 89 ? -34.177 30.439 21.735 1.00 53.78 89 ARG A CA 1
ATOM 707 C C . ARG A 1 89 ? -35.278 29.989 22.680 1.00 53.78 89 ARG A C 1
ATOM 709 O O . ARG A 1 89 ? -36.189 30.810 22.900 1.00 53.78 89 ARG A O 1
#

Sequence (89 aa):
MLPFAVMAKTVTSTARRRSRLSPSKKATLVYFTEQERQLVDQAARLERRSISSFIANIVIEAADDILTRRNQRNKQRDSAASRRSNLSR

Foldseek 3Di:
DDDDDDPPPPPPPPVVPVPPCPPPPPDDDDDDDPVRVVVLVVVCVVVVHDSVVSVVVVVVVVVVVVVVVVVVVVVVVVVVVVVVVVVVD

Secondary structure (DSSP, 8-state):
-------------------S-PPP--PPP----HHHHHHHHHHHHHTTS-HHHHHHHHHHHHHHHHHHHHHHHHHHHHHHHHHHHHT--